Protein AF-A0A852F1T7-F1 (afdb_monomer_lite)

Radius of gyration: 15.48 Å; chains: 1; bounding box: 30×24×46 Å

Organism: Vidua macroura (NCBI:txid187451)

InterPro domains:
  IPR013783 Immunoglobulin-like fold [G3DSA:2.60.40.10] (1-77)
  IPR036179 Immunoglobulin-like domain superfamily [SSF48726] (6-59)
  IPR060660 Semaphorin-3/4/7A-like, immunoglobulin-like domain [PF28354] (7-70)

Sequence (87 aa):
MPFSRYYLNCSIESHYATYNWYHEDVLIKSCNTSHPQHDCFHFIPSVRREHYGHYVCVSEEDGFRQALVKERLLDRQRFQSQRGRAP

Secondary structure (DSSP, 8-state):
-TT--EEEEE----SSSEEEEEETTEEEEEE-TTSS---EEEEESS--GGG-EEEEEEEEETTEEEEEEEEEE--HHHHHHHHTT--

Structure (mmCIF, N/CA/C/O backbone):
data_AF-A0A852F1T7-F1
#
_entry.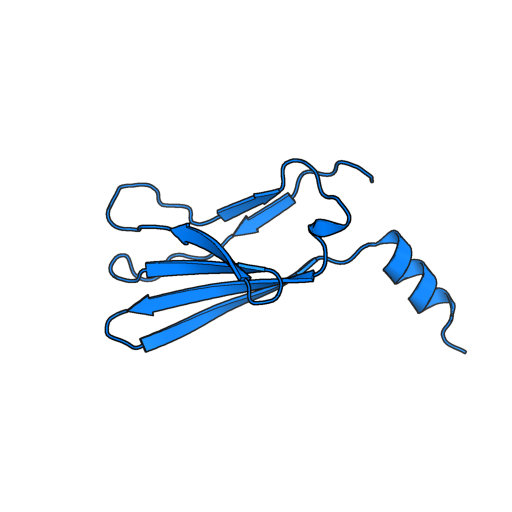id   AF-A0A852F1T7-F1
#
loop_
_atom_site.group_PDB
_atom_site.id
_atom_site.type_symbol
_atom_site.label_atom_id
_atom_site.label_alt_id
_atom_site.label_comp_id
_atom_site.label_asym_id
_atom_site.label_entity_id
_atom_site.label_seq_id
_atom_site.pdbx_PDB_ins_code
_atom_site.Cartn_x
_atom_site.Cartn_y
_atom_site.Cartn_z
_atom_site.occupancy
_atom_site.B_iso_or_equiv
_atom_site.auth_seq_id
_atom_site.auth_comp_id
_atom_site.auth_asym_id
_atom_site.auth_atom_id
_atom_site.pdbx_PDB_model_num
ATOM 1 N N . MET A 1 1 ? -12.649 11.617 17.045 1.00 49.00 1 MET A N 1
ATOM 2 C CA . MET A 1 1 ? -12.864 12.797 16.190 1.00 49.00 1 MET A CA 1
ATOM 3 C C . MET A 1 1 ? -13.360 12.284 14.855 1.00 49.00 1 MET A C 1
ATOM 5 O O . MET A 1 1 ? -12.538 11.759 14.111 1.00 49.00 1 MET A O 1
ATOM 9 N N . PRO A 1 2 ? -14.672 12.304 14.571 1.00 54.00 2 PRO A N 1
ATOM 10 C CA . PRO A 1 2 ? -15.097 12.1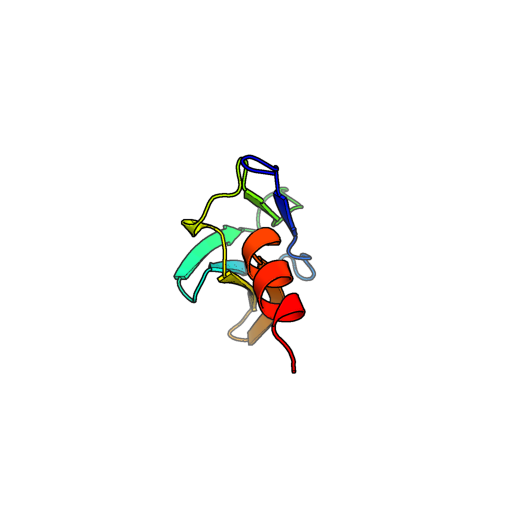00 13.193 1.00 54.00 2 PRO A CA 1
ATOM 11 C C . PRO A 1 2 ? -14.406 13.179 12.340 1.00 54.00 2 PRO A C 1
ATOM 13 O O . PRO A 1 2 ? -14.250 14.311 12.798 1.00 54.00 2 PRO A O 1
ATOM 16 N N . PHE A 1 3 ? -13.925 12.805 11.153 1.00 63.41 3 PHE A N 1
ATOM 17 C CA . PHE A 1 3 ? -13.249 13.690 10.192 1.00 63.41 3 PHE A CA 1
ATOM 18 C C . PHE A 1 3 ? -11.793 14.112 10.497 1.00 63.41 3 PHE A C 1
ATOM 20 O O . PHE A 1 3 ? -11.327 15.110 9.948 1.00 63.41 3 PHE A O 1
ATOM 27 N N . SER A 1 4 ? -11.024 13.373 11.310 1.00 81.75 4 SER A N 1
ATOM 28 C CA . SER A 1 4 ? -9.571 13.613 11.374 1.00 81.75 4 SER A CA 1
ATOM 29 C C . SER A 1 4 ? -8.904 13.254 10.042 1.00 81.75 4 SER A C 1
ATOM 31 O O . SER A 1 4 ? -9.163 12.180 9.497 1.00 81.75 4 SER A O 1
ATOM 33 N N . ARG A 1 5 ? -8.032 14.134 9.542 1.00 90.12 5 ARG A N 1
ATOM 34 C CA . ARG A 1 5 ? -7.106 13.833 8.440 1.00 90.12 5 ARG A CA 1
ATOM 35 C C . ARG A 1 5 ? -6.025 12.877 8.935 1.00 90.12 5 ARG A C 1
ATOM 37 O O . ARG A 1 5 ? -5.544 13.042 10.056 1.00 90.12 5 ARG A O 1
ATOM 44 N N . TYR A 1 6 ? -5.646 11.911 8.111 1.00 90.88 6 TYR A N 1
ATOM 45 C CA . TYR A 1 6 ? -4.570 10.970 8.412 1.00 90.88 6 TYR A CA 1
ATOM 46 C C . TYR A 1 6 ? -3.757 10.671 7.154 1.00 90.88 6 TYR A C 1
ATOM 48 O O . TYR A 1 6 ? -4.249 10.846 6.039 1.00 90.88 6 TYR A O 1
ATOM 56 N N . TYR A 1 7 ? -2.513 10.243 7.324 1.00 91.81 7 TYR A N 1
ATOM 57 C CA . TYR A 1 7 ? -1.678 9.783 6.225 1.00 91.81 7 TYR A CA 1
ATOM 58 C C . TYR A 1 7 ? -0.815 8.615 6.684 1.00 91.81 7 TYR A C 1
ATOM 60 O O . TYR A 1 7 ? -0.434 8.541 7.849 1.00 91.81 7 TYR A O 1
ATOM 68 N N . LEU A 1 8 ? -0.517 7.726 5.746 1.00 92.62 8 LEU A N 1
ATOM 69 C CA . LEU A 1 8 ? 0.411 6.615 5.905 1.00 92.62 8 LEU A CA 1
ATOM 70 C C . LEU A 1 8 ? 1.562 6.853 4.939 1.00 92.62 8 LEU A C 1
ATOM 72 O O . LEU A 1 8 ? 1.308 7.105 3.761 1.00 92.62 8 LEU A O 1
ATOM 76 N N . ASN A 1 9 ? 2.803 6.805 5.413 1.00 91.06 9 ASN A N 1
ATOM 77 C CA . ASN A 1 9 ? 3.973 7.023 4.567 1.00 91.06 9 ASN A CA 1
ATOM 78 C C . ASN A 1 9 ? 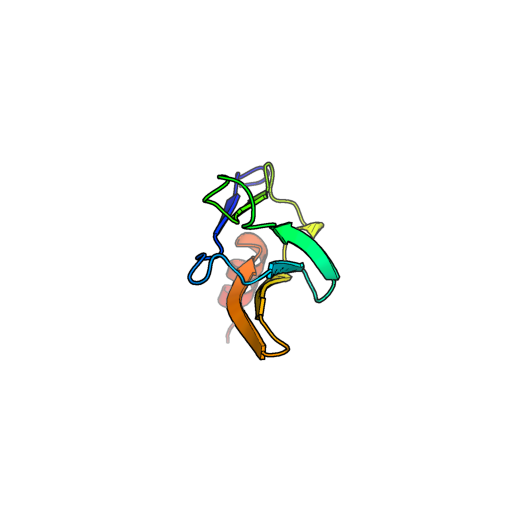4.682 5.701 4.275 1.00 91.06 9 ASN A C 1
ATOM 80 O O . ASN A 1 9 ? 4.906 4.922 5.196 1.00 91.06 9 ASN A O 1
ATOM 84 N N . CYS A 1 10 ? 5.036 5.462 3.015 1.00 91.06 10 CYS A N 1
ATOM 85 C CA . CYS A 1 10 ? 5.878 4.344 2.619 1.00 91.06 10 CYS A CA 1
ATOM 86 C C . CYS A 1 10 ? 7.249 4.878 2.221 1.00 91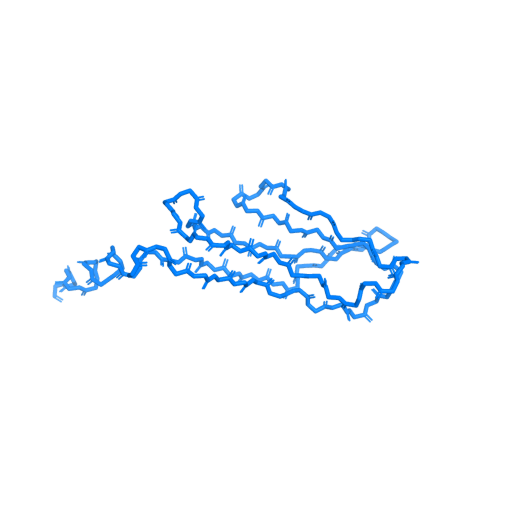.06 10 CYS A C 1
ATOM 88 O O . CYS A 1 10 ? 7.366 5.624 1.248 1.00 91.06 10 CYS A O 1
ATOM 90 N N . SER A 1 11 ? 8.271 4.506 2.989 1.00 87.38 11 SER A N 1
ATOM 91 C CA . SER A 1 11 ? 9.652 4.893 2.715 1.00 87.38 11 SER A CA 1
ATOM 92 C C . SER A 1 11 ? 10.110 4.312 1.379 1.00 87.38 11 SER A C 1
ATOM 94 O O . SER A 1 11 ? 10.061 3.100 1.179 1.00 87.38 11 SER A O 1
ATOM 96 N N . ILE A 1 12 ? 10.557 5.181 0.474 1.00 87.19 12 ILE A N 1
ATOM 97 C CA . ILE A 1 12 ? 11.148 4.782 -0.804 1.00 87.19 12 ILE A CA 1
ATOM 98 C C . ILE A 1 12 ? 12.650 4.594 -0.579 1.00 87.19 12 ILE A C 1
ATOM 100 O O . ILE A 1 12 ? 13.355 5.560 -0.298 1.00 87.19 12 ILE A O 1
ATOM 104 N N . GLU A 1 13 ? 13.126 3.356 -0.682 1.00 84.12 13 GLU A N 1
ATOM 105 C CA . GLU A 1 13 ? 14.543 2.998 -0.492 1.00 84.12 13 GLU A CA 1
ATOM 106 C C . GLU A 1 13 ? 15.252 2.743 -1.830 1.00 84.12 13 GLU A C 1
ATOM 108 O O . GLU A 1 13 ? 16.391 3.158 -2.027 1.00 84.12 13 GLU A O 1
ATOM 113 N N . SER A 1 14 ? 14.552 2.111 -2.775 1.00 85.88 14 SER A N 1
ATOM 114 C CA . SER A 1 14 ? 14.984 1.907 -4.161 1.00 85.88 14 SER A CA 1
ATOM 115 C C . SER A 1 14 ? 14.097 2.692 -5.124 1.00 85.88 14 SER A C 1
ATOM 117 O O . SER A 1 14 ? 12.870 2.626 -5.035 1.00 85.88 14 SER A O 1
ATOM 119 N N . HIS A 1 15 ? 14.712 3.407 -6.069 1.00 84.81 15 HIS A N 1
ATOM 120 C CA . HIS A 1 15 ? 14.012 4.110 -7.151 1.00 84.81 15 HIS A CA 1
ATOM 121 C C . HIS A 1 15 ? 13.631 3.202 -8.323 1.00 84.81 15 HIS A C 1
ATOM 123 O O . HIS A 1 15 ? 12.839 3.612 -9.169 1.00 84.81 15 HIS A O 1
ATOM 129 N N . TYR A 1 16 ? 14.173 1.988 -8.380 1.00 85.50 16 TYR A N 1
ATOM 130 C CA . TYR A 1 16 ? 13.850 1.006 -9.414 1.00 85.50 16 TYR A CA 1
ATOM 131 C C . TYR A 1 16 ? 12.705 0.078 -8.985 1.00 85.50 16 TYR 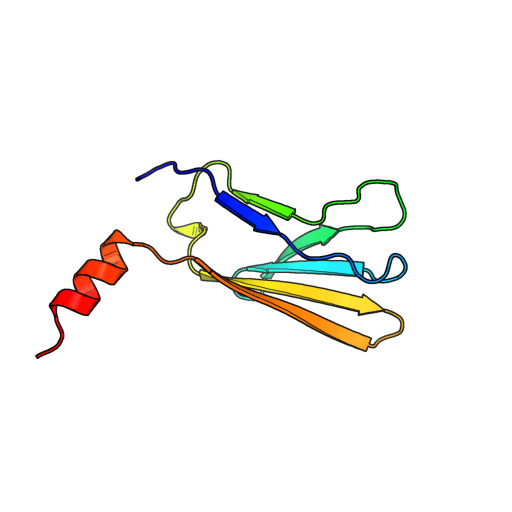A C 1
ATOM 133 O O . TYR A 1 16 ? 12.043 -0.519 -9.832 1.00 85.50 16 TYR A O 1
ATOM 141 N N . ALA A 1 17 ? 12.419 0.015 -7.681 1.00 89.12 17 ALA A N 1
ATOM 142 C CA . ALA A 1 17 ? 11.299 -0.733 -7.133 1.00 89.12 17 ALA A CA 1
ATOM 143 C C . ALA A 1 17 ? 9.943 -0.057 -7.392 1.00 89.12 17 ALA A C 1
ATOM 145 O O . ALA A 1 17 ? 9.792 1.162 -7.314 1.00 89.12 17 ALA A O 1
ATOM 146 N N . THR A 1 18 ? 8.912 -0.872 -7.602 1.00 90.69 18 THR A N 1
ATOM 147 C CA . THR A 1 18 ? 7.510 -0.435 -7.578 1.00 90.69 18 THR A CA 1
ATOM 148 C C . THR A 1 18 ? 6.954 -0.558 -6.164 1.00 90.69 18 THR A C 1
ATOM 150 O O . THR A 1 18 ? 7.188 -1.563 -5.499 1.00 90.69 18 THR A O 1
ATOM 153 N N . TYR A 1 19 ? 6.172 0.426 -5.710 1.00 92.81 19 TYR A N 1
ATOM 154 C CA . TYR A 1 19 ? 5.585 0.419 -4.365 1.00 92.81 19 TYR A CA 1
ATOM 155 C C . TYR A 1 19 ? 4.067 0.382 -4.442 1.00 92.81 19 TYR A C 1
ATOM 157 O O . TYR A 1 19 ? 3.445 1.166 -5.157 1.00 92.81 19 TYR A O 1
ATOM 165 N N . ASN A 1 20 ? 3.464 -0.517 -3.676 1.00 94.31 20 ASN A N 1
ATOM 166 C CA . ASN A 1 20 ? 2.033 -0.766 -3.688 1.00 94.31 20 ASN A CA 1
ATOM 167 C C . ASN A 1 20 ? 1.468 -0.721 -2.271 1.00 94.31 20 ASN A C 1
ATOM 169 O O . ASN A 1 20 ? 1.956 -1.405 -1.374 1.00 94.31 20 ASN A O 1
ATOM 173 N N . TRP A 1 21 ? 0.406 0.056 -2.093 1.00 96.12 21 TRP A N 1
ATOM 174 C CA . TRP A 1 21 ? -0.387 0.098 -0.876 1.00 96.12 21 TRP A CA 1
ATOM 175 C C . TRP A 1 21 ? -1.571 -0.851 -0.972 1.00 96.12 21 TRP A C 1
ATOM 177 O O . TRP A 1 21 ? -2.342 -0.803 -1.934 1.00 96.12 21 TRP A O 1
ATOM 187 N N . TYR A 1 22 ? -1.752 -1.633 0.083 1.00 97.12 22 TYR A N 1
ATOM 188 C CA . TYR A 1 22 ? -2.869 -2.540 0.275 1.00 97.12 22 TYR A CA 1
ATOM 189 C C . TYR A 1 22 ? -3.642 -2.153 1.531 1.00 97.12 22 TYR A C 1
ATOM 191 O O . TYR A 1 22 ? -3.032 -1.824 2.550 1.00 97.12 22 TYR A O 1
ATOM 199 N N . HIS A 1 23 ? -4.968 -2.218 1.463 1.00 97.19 23 HIS A N 1
ATOM 200 C CA . HIS A 1 23 ? -5.872 -2.101 2.606 1.00 97.19 23 HIS A CA 1
ATOM 201 C C . HIS A 1 23 ? -6.775 -3.332 2.640 1.00 97.19 23 HIS A C 1
ATOM 203 O O . HIS A 1 23 ? -7.431 -3.624 1.645 1.00 97.19 23 HIS A O 1
ATOM 209 N N . GLU A 1 24 ? -6.747 -4.082 3.748 1.00 96.12 24 GLU A N 1
ATOM 210 C CA . GLU A 1 24 ? -7.418 -5.395 3.866 1.00 96.12 24 GLU A CA 1
ATOM 211 C C . GLU A 1 24 ? -7.137 -6.303 2.646 1.00 96.12 24 GLU A C 1
ATOM 213 O O . GLU A 1 24 ? -8.046 -6.841 2.019 1.00 96.12 24 GLU A O 1
ATOM 218 N N . ASP A 1 25 ? -5.854 -6.402 2.274 1.00 95.31 25 ASP A N 1
ATOM 219 C CA . ASP A 1 25 ? -5.326 -7.170 1.132 1.00 95.31 25 ASP A CA 1
ATOM 220 C C . ASP A 1 25 ? -5.778 -6.705 -0.269 1.00 95.31 25 ASP A C 1
ATOM 222 O O . ASP A 1 25 ? -5.397 -7.296 -1.281 1.00 95.31 25 ASP A O 1
ATOM 226 N N . VAL A 1 26 ? -6.513 -5.594 -0.365 1.00 96.94 26 VAL A N 1
ATOM 227 C CA . VAL A 1 26 ? -6.919 -4.979 -1.635 1.00 96.94 26 VAL A CA 1
ATOM 228 C C . VAL A 1 26 ? -5.943 -3.873 -2.023 1.00 96.94 26 VAL A C 1
ATOM 230 O O . VAL A 1 26 ? -5.661 -2.979 -1.228 1.00 96.94 26 VAL A O 1
ATOM 233 N N . LEU A 1 27 ? -5.446 -3.899 -3.263 1.00 96.00 27 LEU A N 1
ATOM 234 C CA . LEU A 1 27 ? -4.594 -2.840 -3.808 1.00 96.00 27 LEU A CA 1
ATOM 235 C C . LEU A 1 27 ? -5.374 -1.516 -3.891 1.00 96.00 27 LEU A C 1
ATOM 237 O O . LEU A 1 27 ? -6.359 -1.420 -4.620 1.00 96.00 27 LEU A O 1
ATOM 241 N N . ILE A 1 28 ? -4.908 -0.486 -3.183 1.00 95.38 28 ILE A N 1
ATOM 242 C CA . ILE A 1 28 ? -5.561 0.835 -3.124 1.00 95.38 28 ILE A CA 1
ATOM 243 C C . ILE A 1 28 ? -4.760 1.950 -3.800 1.00 95.38 28 ILE A C 1
ATOM 245 O O . ILE A 1 28 ? -5.328 2.980 -4.166 1.00 95.38 28 ILE A O 1
ATOM 249 N N . LYS A 1 29 ? -3.441 1.787 -3.953 1.00 92.38 29 LYS A N 1
ATOM 250 C CA . LYS A 1 29 ? -2.577 2.764 -4.630 1.00 92.38 29 LYS A CA 1
ATOM 251 C C . LYS A 1 29 ? -1.280 2.105 -5.084 1.00 92.38 29 LYS A C 1
ATOM 253 O O . LYS A 1 29 ? -0.642 1.414 -4.299 1.00 92.38 29 LYS A O 1
ATOM 258 N N . SER A 1 30 ? -0.856 2.415 -6.302 1.00 91.50 30 SER A N 1
ATOM 259 C CA . SER A 1 30 ? 0.496 2.136 -6.791 1.00 91.50 30 SER A CA 1
ATOM 260 C C . SER A 1 30 ? 1.269 3.445 -6.913 1.00 91.50 30 SER A C 1
ATOM 262 O O . SER A 1 30 ? 0.731 4.457 -7.367 1.00 91.50 30 SER A O 1
ATOM 264 N N . CYS A 1 31 ? 2.521 3.432 -6.483 1.00 88.38 31 CYS A N 1
ATOM 265 C CA . CYS A 1 31 ? 3.460 4.533 -6.614 1.00 88.38 31 CYS A CA 1
ATOM 266 C C . CYS A 1 31 ? 4.500 4.149 -7.666 1.00 88.38 31 CYS A C 1
ATOM 268 O O . CYS A 1 31 ? 5.153 3.112 -7.547 1.00 88.38 31 CYS A O 1
ATOM 270 N N . ASN A 1 32 ? 4.649 4.993 -8.686 1.00 73.81 32 ASN A N 1
ATOM 271 C CA . ASN A 1 32 ? 5.717 4.863 -9.666 1.00 73.81 32 ASN A CA 1
ATOM 272 C C . ASN A 1 32 ? 6.848 5.824 -9.288 1.00 73.81 32 ASN A C 1
ATOM 274 O O . ASN A 1 32 ? 6.649 7.036 -9.248 1.00 73.81 32 ASN A O 1
ATOM 278 N N . THR A 1 33 ? 8.022 5.270 -9.019 1.00 72.69 33 THR A N 1
ATOM 279 C CA . THR A 1 33 ? 9.248 5.983 -8.641 1.00 72.69 33 THR A CA 1
ATOM 280 C C . THR A 1 33 ? 10.017 6.561 -9.829 1.00 72.69 33 THR A C 1
ATOM 282 O O . THR A 1 33 ? 11.006 7.262 -9.632 1.00 72.69 33 THR A O 1
ATOM 285 N N . SER A 1 34 ? 9.570 6.304 -11.065 1.00 66.31 34 SER A N 1
ATOM 286 C CA . SER A 1 34 ? 10.268 6.693 -12.301 1.00 66.31 34 SER A CA 1
ATOM 287 C C . SER A 1 34 ? 10.243 8.203 -12.585 1.00 66.31 34 SER A C 1
ATOM 289 O O . SER A 1 34 ? 10.870 8.660 -13.540 1.00 66.31 34 SER A O 1
ATOM 291 N N . HIS A 1 35 ? 9.483 8.992 -11.821 1.00 57.47 35 HIS A N 1
ATOM 292 C CA . HIS A 1 35 ? 9.295 10.443 -11.972 1.00 57.47 35 HIS A CA 1
ATOM 293 C C . HIS A 1 35 ? 9.514 11.122 -10.604 1.00 57.47 35 HIS A C 1
ATOM 295 O O . HIS A 1 35 ? 9.393 10.439 -9.590 1.00 57.47 35 HIS A O 1
ATOM 301 N N . PRO A 1 36 ? 9.814 12.436 -10.517 1.00 56.31 36 PRO A N 1
ATOM 302 C CA . PRO A 1 36 ? 10.319 13.087 -9.293 1.00 56.31 36 PRO A CA 1
ATOM 303 C C . PRO A 1 36 ? 9.289 13.254 -8.151 1.00 56.31 36 PRO A C 1
ATOM 305 O O . PRO A 1 36 ? 9.386 14.170 -7.339 1.00 56.31 36 PRO A O 1
ATOM 308 N N . GLN A 1 37 ? 8.281 12.385 -8.055 1.00 55.53 37 GLN A N 1
ATOM 309 C CA . GLN A 1 37 ? 7.456 12.264 -6.858 1.00 55.53 37 GLN A CA 1
ATOM 310 C C . GLN A 1 37 ? 8.186 11.391 -5.837 1.00 55.53 37 GLN A C 1
ATOM 312 O O . GLN A 1 37 ? 8.140 10.166 -5.885 1.00 55.53 37 GLN A O 1
ATOM 317 N N . HIS A 1 38 ? 8.874 12.062 -4.916 1.00 64.50 38 HIS A N 1
ATOM 318 C CA . HIS A 1 38 ? 9.675 11.437 -3.865 1.00 64.50 38 HIS A CA 1
ATOM 319 C C . HIS A 1 38 ? 8.844 10.795 -2.740 1.00 64.50 38 HIS A C 1
ATOM 321 O O . HIS A 1 38 ? 9.394 10.020 -1.963 1.00 64.50 38 HIS A O 1
ATOM 327 N N . ASP A 1 39 ? 7.535 11.064 -2.666 1.00 76.56 39 ASP A N 1
ATOM 328 C CA . ASP A 1 39 ? 6.717 10.662 -1.519 1.00 76.56 39 ASP A CA 1
ATOM 329 C C . ASP A 1 39 ? 5.621 9.654 -1.913 1.00 76.56 39 ASP A C 1
ATOM 331 O O . ASP A 1 39 ? 4.639 9.994 -2.581 1.00 76.56 39 ASP A O 1
ATOM 335 N N . CYS A 1 40 ? 5.744 8.403 -1.450 1.00 88.38 40 CYS A N 1
ATOM 336 C CA . CYS A 1 40 ? 4.716 7.365 -1.601 1.00 88.38 40 CYS A CA 1
ATOM 337 C C . CYS A 1 40 ? 3.824 7.289 -0.352 1.00 88.38 40 CYS A C 1
ATOM 339 O O . CYS A 1 40 ? 3.857 6.328 0.420 1.00 88.38 40 CYS A O 1
ATOM 341 N N . PHE A 1 41 ? 2.982 8.305 -0.153 1.00 90.38 41 PHE A N 1
ATOM 342 C CA . PHE A 1 41 ? 2.014 8.322 0.946 1.00 90.38 41 PHE A CA 1
ATOM 343 C C . PHE A 1 41 ? 0.583 8.010 0.489 1.00 90.38 41 PHE A C 1
ATOM 345 O O . PHE A 1 41 ? 0.151 8.360 -0.616 1.00 90.38 41 PHE A O 1
ATOM 352 N N . HIS A 1 42 ? -0.182 7.368 1.370 1.00 92.38 42 HIS A N 1
ATOM 353 C CA . HIS A 1 42 ? -1.628 7.218 1.255 1.00 92.38 42 HIS A CA 1
ATOM 354 C C . HIS A 1 42 ? -2.315 8.238 2.166 1.00 92.38 42 HIS A C 1
ATOM 356 O O . HIS A 1 42 ? -2.168 8.193 3.387 1.00 92.38 42 HIS A O 1
ATOM 362 N N . PHE A 1 43 ? -3.051 9.179 1.572 1.00 92.81 43 PHE A N 1
ATOM 363 C CA . PHE A 1 43 ? -3.745 10.235 2.305 1.00 92.81 43 PHE A CA 1
ATOM 364 C C . PHE A 1 43 ? -5.220 9.905 2.501 1.00 92.81 43 PHE A C 1
ATOM 366 O O . PHE A 1 43 ? -5.943 9.658 1.537 1.00 92.81 43 PHE A O 1
ATOM 373 N N . ILE A 1 44 ? -5.673 9.987 3.749 1.00 93.62 44 ILE A N 1
ATOM 374 C CA . ILE A 1 44 ? -7.066 9.812 4.142 1.00 93.62 44 ILE A CA 1
ATOM 375 C C . ILE A 1 44 ? -7.585 11.193 4.570 1.00 93.62 44 ILE A C 1
ATOM 377 O O . ILE A 1 44 ? -7.363 11.619 5.711 1.00 93.62 44 ILE A O 1
ATOM 381 N N . PRO A 1 45 ? -8.274 11.932 3.677 1.00 91.94 45 PRO A N 1
ATOM 382 C CA . PRO A 1 45 ? -8.701 13.307 3.948 1.00 91.94 45 PRO A CA 1
ATOM 383 C C . PRO A 1 45 ? -9.733 13.382 5.073 1.00 91.94 45 PRO A C 1
ATOM 385 O O . PRO A 1 45 ? -9.900 14.415 5.717 1.00 91.94 45 PRO A O 1
ATOM 388 N N . SER A 1 46 ? -10.451 12.287 5.302 1.00 92.00 46 SER A N 1
ATOM 389 C CA . SER A 1 46 ? -11.460 12.196 6.336 1.00 92.00 46 SER A CA 1
ATOM 390 C C . SER A 1 46 ? -11.626 10.740 6.738 1.00 92.00 46 SER A C 1
ATOM 392 O O . SER A 1 46 ? -12.198 9.950 5.986 1.00 92.00 46 SER A O 1
ATOM 394 N N . VAL A 1 47 ? -11.093 10.366 7.903 1.00 90.62 47 VAL A N 1
ATOM 395 C CA . VAL A 1 47 ? -11.208 8.988 8.395 1.00 90.62 47 VAL A CA 1
ATOM 396 C C . VAL A 1 47 ? -12.679 8.654 8.654 1.00 90.62 47 VAL A C 1
ATOM 398 O O . VAL A 1 47 ? -13.414 9.408 9.297 1.00 90.62 47 VAL A O 1
ATOM 401 N N . ARG A 1 48 ? -13.087 7.493 8.143 1.00 90.62 48 ARG A N 1
ATOM 402 C CA . ARG A 1 48 ? -14.442 6.929 8.201 1.00 90.62 48 ARG A CA 1
ATOM 403 C C . ARG A 1 48 ? -14.341 5.435 8.494 1.00 90.62 48 ARG A C 1
ATOM 405 O O . ARG A 1 48 ? -13.235 4.904 8.564 1.00 90.62 48 ARG A O 1
ATOM 412 N N . ARG A 1 49 ? -15.479 4.764 8.683 1.00 89.69 49 ARG A N 1
ATOM 413 C CA . ARG A 1 49 ? -15.506 3.361 9.127 1.00 89.69 49 ARG A CA 1
ATOM 414 C C . ARG A 1 49 ? -14.791 2.428 8.154 1.00 89.69 49 ARG A C 1
ATOM 416 O O . ARG A 1 49 ? -14.090 1.532 8.601 1.00 89.69 49 ARG A O 1
ATOM 423 N N . GLU A 1 50 ? -14.945 2.686 6.864 1.00 92.06 50 GLU A N 1
ATOM 424 C CA . GLU A 1 50 ? -14.317 1.962 5.763 1.00 92.06 50 GLU A CA 1
ATOM 425 C C . GLU A 1 50 ? -12.791 2.085 5.743 1.00 92.06 50 GLU A C 1
ATOM 427 O O . GLU A 1 50 ? -12.136 1.226 5.182 1.00 92.06 50 GLU A O 1
ATOM 432 N N . HIS A 1 51 ? -12.215 3.107 6.379 1.00 93.25 51 HIS A N 1
ATOM 433 C CA . HIS A 1 51 ? -10.766 3.303 6.407 1.00 93.25 51 HIS A CA 1
ATOM 434 C C . HIS A 1 51 ? -10.086 2.566 7.567 1.00 93.25 51 HIS A C 1
ATOM 436 O O . HIS A 1 51 ? -8.861 2.537 7.630 1.00 93.25 51 HIS A O 1
ATOM 442 N N . TYR A 1 52 ? -10.832 2.012 8.524 1.00 92.56 52 TYR A N 1
ATOM 443 C CA . TYR A 1 52 ? -10.221 1.202 9.576 1.00 92.56 52 TYR A CA 1
ATOM 444 C C . TYR A 1 52 ? -9.787 -0.153 9.024 1.00 92.56 52 TYR A C 1
ATOM 446 O O . TYR A 1 52 ? -10.405 -0.675 8.101 1.00 92.56 52 TYR A O 1
ATOM 454 N N . GLY A 1 53 ? -8.733 -0.725 9.601 1.00 94.19 53 GLY A N 1
ATOM 455 C CA . GLY A 1 53 ? -8.192 -1.997 9.127 1.00 94.19 53 GLY A CA 1
ATOM 456 C C . GLY A 1 53 ? -6.682 -2.000 8.966 1.00 94.19 53 GLY A C 1
ATOM 457 O O . GLY A 1 53 ? -5.990 -1.112 9.472 1.00 94.19 53 GLY A O 1
ATOM 458 N N . HIS A 1 54 ? -6.186 -3.034 8.301 1.00 96.00 54 HIS A N 1
ATOM 459 C CA . HIS A 1 54 ? -4.768 -3.261 8.048 1.00 96.00 54 HIS A CA 1
ATOM 460 C C . HIS A 1 54 ? -4.322 -2.559 6.774 1.00 96.00 54 HIS A C 1
ATOM 462 O O . HIS A 1 54 ? -4.959 -2.701 5.733 1.00 96.00 54 HIS A O 1
ATOM 468 N N . TYR A 1 55 ? -3.201 -1.853 6.864 1.00 96.94 55 TYR A N 1
ATOM 469 C CA . TYR A 1 55 ? -2.525 -1.238 5.737 1.00 96.94 55 TYR A CA 1
ATOM 470 C C . TYR A 1 55 ? -1.129 -1.818 5.599 1.00 96.94 55 TYR A C 1
ATOM 472 O O . TYR A 1 55 ? -0.375 -1.897 6.575 1.00 96.94 55 TYR A O 1
ATOM 480 N N . VAL A 1 56 ? -0.779 -2.195 4.373 1.00 96.94 56 VAL A N 1
ATOM 481 C CA . VAL A 1 56 ? 0.541 -2.724 4.044 1.00 96.94 56 VAL A CA 1
ATOM 482 C C . VAL A 1 56 ? 1.097 -1.975 2.848 1.00 96.94 56 VAL A C 1
ATOM 484 O O . VAL A 1 56 ? 0.427 -1.873 1.824 1.00 96.94 56 VAL A O 1
ATOM 487 N N . CYS A 1 57 ? 2.326 -1.479 2.964 1.00 95.62 57 CYS A N 1
ATOM 488 C CA . CYS A 1 57 ? 3.091 -1.062 1.795 1.00 95.62 57 CYS A CA 1
ATOM 489 C C . CYS A 1 57 ? 4.065 -2.173 1.409 1.00 95.62 57 CYS A C 1
ATOM 491 O O . CYS A 1 57 ? 4.795 -2.670 2.269 1.00 95.62 57 CYS A O 1
ATOM 493 N N . VAL A 1 58 ? 4.083 -2.546 0.132 1.00 95.44 58 VAL A N 1
ATOM 494 C CA . VAL A 1 58 ? 4.973 -3.567 -0.427 1.00 95.44 58 VAL A CA 1
ATOM 495 C C . VAL A 1 58 ? 5.826 -2.950 -1.526 1.00 95.44 58 VAL A C 1
ATOM 497 O O . VAL A 1 58 ? 5.270 -2.362 -2.453 1.00 95.44 58 VAL A O 1
ATOM 500 N N . SER A 1 59 ? 7.145 -3.110 -1.435 1.00 93.88 59 SER A N 1
ATOM 501 C CA . SER A 1 59 ? 8.075 -2.864 -2.537 1.00 93.88 59 SER A CA 1
ATOM 502 C C . SER A 1 59 ? 8.278 -4.132 -3.361 1.00 93.88 59 SER A C 1
ATOM 504 O O . SER A 1 59 ? 8.274 -5.243 -2.822 1.00 93.88 59 SER A O 1
ATOM 506 N N . GLU A 1 60 ? 8.442 -3.962 -4.669 1.00 93.19 60 GLU A N 1
ATOM 507 C CA . GLU A 1 60 ? 8.716 -5.040 -5.612 1.00 93.19 60 GLU A CA 1
ATOM 508 C C . GLU A 1 60 ? 9.765 -4.615 -6.643 1.00 93.19 60 GLU A C 1
ATOM 510 O O . GLU A 1 60 ? 9.588 -3.608 -7.329 1.00 93.19 60 GLU A O 1
ATOM 515 N N . GLU A 1 61 ? 10.848 -5.383 -6.747 1.00 91.50 61 GLU A N 1
ATOM 516 C CA . GLU A 1 61 ? 11.970 -5.142 -7.662 1.00 91.50 61 GLU A CA 1
ATOM 517 C C . GLU A 1 61 ? 12.562 -6.485 -8.092 1.00 91.50 61 GLU A C 1
ATOM 519 O O . GLU A 1 61 ? 12.844 -7.327 -7.242 1.00 91.50 61 GLU A O 1
ATOM 524 N N . ASP A 1 62 ? 12.699 -6.719 -9.400 1.00 90.00 62 ASP A N 1
ATOM 525 C CA . ASP A 1 62 ? 13.274 -7.951 -9.968 1.00 90.00 62 ASP A CA 1
ATOM 526 C C . ASP A 1 62 ? 12.713 -9.262 -9.370 1.00 90.00 62 ASP A C 1
ATOM 528 O O . ASP A 1 62 ? 13.411 -10.259 -9.191 1.00 90.00 62 ASP A O 1
ATOM 532 N N . GLY A 1 63 ? 11.414 -9.267 -9.043 1.00 88.62 63 GLY A N 1
ATOM 533 C CA . GLY A 1 63 ? 10.712 -10.407 -8.442 1.00 88.62 63 GLY A CA 1
ATOM 534 C C . GLY A 1 63 ? 10.900 -10.561 -6.927 1.00 88.62 63 GLY A C 1
ATOM 535 O O . GLY A 1 63 ? 10.244 -11.405 -6.313 1.00 88.62 63 GLY A O 1
ATOM 536 N N . PHE A 1 64 ? 11.738 -9.738 -6.296 1.00 90.81 64 PHE A N 1
ATOM 537 C CA . PHE A 1 64 ? 11.830 -9.640 -4.845 1.00 90.81 64 PHE A CA 1
ATOM 538 C C . PHE A 1 64 ? 10.717 -8.742 -4.304 1.00 90.81 64 PHE A C 1
ATOM 540 O O . PHE A 1 64 ? 10.520 -7.631 -4.789 1.00 90.81 64 PHE A O 1
ATOM 547 N N . ARG A 1 65 ? 9.988 -9.220 -3.289 1.00 93.62 65 ARG A N 1
ATOM 548 C CA . ARG A 1 65 ? 8.855 -8.506 -2.681 1.00 93.62 65 ARG A CA 1
ATOM 549 C C . ARG A 1 65 ? 9.068 -8.352 -1.183 1.00 93.62 65 ARG A C 1
ATOM 551 O O . ARG A 1 65 ? 9.260 -9.349 -0.487 1.00 93.62 65 ARG A O 1
ATOM 558 N N . GLN A 1 66 ? 8.959 -7.128 -0.673 1.00 93.69 66 GLN A N 1
ATOM 559 C CA . GLN A 1 66 ? 9.155 -6.827 0.746 1.00 93.69 66 GLN A CA 1
ATOM 560 C C . GLN A 1 66 ? 8.041 -5.933 1.288 1.00 93.69 66 GLN A C 1
ATOM 562 O O . GLN A 1 66 ? 7.723 -4.893 0.726 1.00 93.69 66 GLN A O 1
ATOM 567 N N . ALA A 1 67 ? 7.456 -6.320 2.424 1.00 94.56 67 ALA A N 1
ATOM 568 C CA . ALA A 1 67 ? 6.513 -5.472 3.149 1.00 94.56 67 ALA A CA 1
ATOM 569 C C . ALA A 1 67 ? 7.277 -4.466 4.022 1.00 94.56 67 ALA A C 1
ATOM 571 O O . ALA A 1 67 ? 7.926 -4.864 4.990 1.00 94.56 67 ALA A O 1
ATOM 572 N N . LEU A 1 68 ? 7.178 -3.181 3.685 1.00 91.69 68 LEU A N 1
ATOM 573 C CA . LEU A 1 68 ? 7.896 -2.082 4.340 1.00 91.69 68 LEU A CA 1
ATOM 574 C C . LEU A 1 68 ? 7.111 -1.476 5.504 1.00 91.69 68 LEU A C 1
ATOM 576 O O . LEU A 1 68 ? 7.682 -1.120 6.529 1.00 91.69 68 LEU A O 1
ATOM 580 N N . VAL A 1 69 ? 5.787 -1.395 5.363 1.00 90.31 69 VAL A N 1
ATOM 581 C CA . VAL A 1 69 ? 4.887 -0.860 6.392 1.00 90.31 69 VAL A CA 1
ATOM 582 C C . VAL A 1 69 ? 3.828 -1.899 6.706 1.00 90.31 69 VAL A C 1
ATOM 584 O O . VAL A 1 69 ? 3.288 -2.517 5.791 1.00 90.31 69 VAL A O 1
ATOM 587 N N . LYS A 1 70 ? 3.526 -2.081 7.994 1.00 90.88 70 LYS A N 1
ATOM 588 C CA . LYS A 1 70 ? 2.423 -2.914 8.486 1.00 90.88 70 LYS A CA 1
ATOM 589 C C . LYS A 1 70 ? 1.739 -2.182 9.630 1.00 90.88 70 LYS A C 1
ATOM 591 O O . LYS A 1 70 ? 2.144 -2.299 10.784 1.00 90.88 70 LYS A O 1
ATOM 596 N N . GLU A 1 71 ? 0.718 -1.409 9.298 1.00 91.31 71 GLU A N 1
ATOM 597 C CA . GLU A 1 71 ? -0.019 -0.606 10.269 1.00 91.31 71 GLU A CA 1
ATOM 598 C C . GLU A 1 71 ? -1.477 -1.039 10.350 1.00 91.31 71 GLU A C 1
ATOM 600 O O . GLU A 1 71 ? -2.039 -1.607 9.415 1.00 91.31 71 GLU A O 1
ATOM 605 N N . ARG A 1 72 ? -2.108 -0.768 11.494 1.00 92.06 72 ARG A N 1
ATOM 606 C CA . ARG A 1 72 ? -3.535 -1.012 11.683 1.00 92.06 72 ARG A CA 1
ATOM 607 C C . ARG A 1 72 ? -4.210 0.247 12.190 1.00 92.06 72 ARG A C 1
ATOM 609 O O . ARG A 1 72 ? -4.002 0.651 13.335 1.00 92.06 72 ARG A O 1
ATOM 616 N N . LEU A 1 73 ? -5.061 0.839 11.357 1.00 91.25 73 LEU A N 1
ATOM 617 C CA . LEU A 1 73 ? -5.845 1.997 11.754 1.00 91.25 73 LEU A CA 1
ATOM 618 C C . LEU A 1 73 ? -7.020 1.525 12.613 1.00 91.25 73 LEU A C 1
ATOM 620 O O . LEU A 1 73 ? -7.886 0.776 12.154 1.00 91.25 73 LEU A O 1
ATOM 624 N N . LEU A 1 74 ? -7.044 1.961 13.872 1.00 89.56 74 LEU A N 1
ATOM 625 C CA . LEU A 1 74 ? -8.052 1.562 14.849 1.00 89.56 74 LEU A CA 1
ATOM 626 C C . LEU A 1 74 ? -9.048 2.685 15.124 1.00 89.56 74 LEU A C 1
ATOM 628 O O . LEU A 1 74 ? -8.685 3.851 15.298 1.00 89.56 74 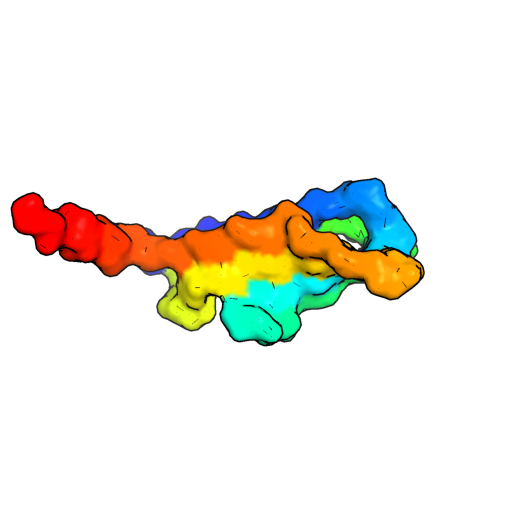LEU A O 1
ATOM 632 N N . ASP A 1 75 ? -10.313 2.302 15.273 1.00 85.88 75 ASP A N 1
ATOM 633 C CA . ASP A 1 75 ? -11.322 3.180 15.848 1.00 85.88 75 ASP A CA 1
ATOM 634 C C . ASP A 1 75 ? -11.044 3.334 17.347 1.00 85.88 75 ASP A C 1
ATOM 636 O O . ASP A 1 75 ? -11.331 2.447 18.157 1.00 85.88 75 ASP A O 1
ATOM 640 N N . ARG A 1 76 ? -10.473 4.483 17.723 1.00 74.62 76 ARG A N 1
ATOM 641 C CA . ARG A 1 76 ? -10.132 4.803 19.113 1.00 74.62 76 ARG A CA 1
ATOM 642 C C . ARG A 1 76 ? -11.339 4.701 20.053 1.00 74.62 76 ARG A C 1
ATOM 644 O O . ARG A 1 76 ? -11.146 4.311 21.202 1.00 74.62 76 ARG A O 1
ATOM 651 N N . GLN A 1 77 ? -12.560 5.004 19.599 1.00 71.44 77 GLN A N 1
ATOM 652 C CA . GLN A 1 77 ? -13.756 4.902 20.446 1.00 71.44 77 GLN A CA 1
ATOM 653 C C . GLN A 1 77 ? -14.094 3.438 20.747 1.00 71.44 77 GLN A C 1
ATOM 655 O O . GLN A 1 77 ? -14.321 3.077 21.903 1.00 71.44 77 GLN A O 1
ATOM 660 N N . ARG A 1 78 ? -14.049 2.569 19.730 1.00 68.19 78 ARG A N 1
ATOM 661 C CA . ARG A 1 78 ? -14.255 1.120 19.909 1.00 68.19 78 ARG A CA 1
ATOM 662 C C . ARG A 1 78 ? -13.139 0.478 20.723 1.00 68.19 78 ARG A C 1
ATOM 664 O O . ARG A 1 78 ? -13.403 -0.364 21.575 1.00 68.19 78 ARG A O 1
ATOM 671 N N . PHE A 1 79 ? -11.899 0.895 20.499 1.00 65.88 79 PHE A N 1
ATOM 672 C CA . PHE A 1 79 ? -10.746 0.323 21.182 1.00 65.88 79 PHE A CA 1
ATOM 673 C C . PHE A 1 79 ? -10.733 0.628 22.685 1.00 65.88 79 PHE A C 1
ATOM 675 O O . PHE A 1 79 ? -10.443 -0.250 23.496 1.00 65.88 79 PHE A O 1
ATOM 682 N N . GLN A 1 80 ? -11.109 1.847 23.081 1.00 65.56 80 GLN A N 1
ATOM 683 C CA . GLN A 1 80 ? -11.246 2.207 24.495 1.00 65.56 80 GLN A CA 1
ATOM 684 C C . GLN A 1 80 ? -12.418 1.473 25.166 1.00 65.56 80 GLN A C 1
ATOM 686 O O . GLN A 1 80 ? -12.277 1.019 26.299 1.00 65.56 80 GLN A O 1
ATOM 691 N N . SER A 1 81 ? -13.530 1.268 24.450 1.00 61.22 81 SER A N 1
ATOM 692 C CA . SER A 1 81 ? -14.664 0.466 24.933 1.00 61.22 81 SER A CA 1
ATOM 693 C C . SER A 1 81 ? -14.301 -1.003 25.190 1.00 61.22 81 SER A C 1
ATOM 695 O O . SER A 1 81 ? -14.834 -1.595 26.125 1.00 61.22 81 SER A O 1
ATOM 697 N N . GLN A 1 82 ? -13.395 -1.591 24.402 1.00 61.34 82 GLN A N 1
ATOM 698 C CA . GLN A 1 82 ? -12.943 -2.972 24.610 1.00 61.34 82 GLN A CA 1
ATOM 699 C C . GLN A 1 82 ? -11.934 -3.105 25.757 1.00 61.34 82 GLN A C 1
ATOM 701 O O . GLN A 1 82 ? -11.998 -4.075 26.506 1.00 61.34 82 GLN A O 1
ATOM 706 N N . ARG A 1 83 ? -11.039 -2.125 25.950 1.00 59.69 83 ARG A N 1
ATOM 707 C CA . ARG A 1 83 ? -10.087 -2.136 27.078 1.00 59.69 83 ARG A CA 1
ATOM 708 C C . ARG A 1 83 ? -10.754 -1.933 28.439 1.00 59.69 83 ARG A C 1
ATOM 710 O O . ARG A 1 83 ? -10.280 -2.489 29.418 1.00 59.69 83 ARG A O 1
ATOM 717 N N . GLY A 1 84 ? -11.856 -1.185 28.507 1.00 56.44 84 GLY A N 1
ATOM 718 C CA . GLY A 1 84 ? -12.643 -1.020 29.739 1.00 56.44 84 GLY A CA 1
ATOM 719 C C . GLY A 1 84 ? -13.477 -2.246 30.135 1.00 56.44 84 GLY A C 1
ATOM 720 O O . GLY A 1 84 ? -14.262 -2.158 31.072 1.00 56.44 84 GLY A O 1
ATOM 721 N N . ARG A 1 85 ? -13.355 -3.362 29.402 1.00 54.03 85 ARG A N 1
ATOM 722 C CA . ARG A 1 85 ? -14.132 -4.596 29.590 1.00 54.03 85 ARG A CA 1
ATOM 723 C C . ARG A 1 85 ? -13.266 -5.813 29.938 1.00 54.03 85 ARG A C 1
ATOM 725 O O . ARG A 1 85 ? -13.767 -6.933 29.878 1.00 54.03 85 ARG A O 1
ATOM 732 N N . ALA A 1 86 ? -11.986 -5.603 30.251 1.00 43.19 86 ALA A N 1
ATOM 733 C CA . ALA A 1 86 ? -11.144 -6.643 30.831 1.00 43.19 86 ALA A CA 1
ATOM 734 C C . ALA A 1 86 ? -11.571 -6.877 32.300 1.00 43.19 86 ALA A C 1
ATOM 736 O O . ALA A 1 86 ? -11.776 -5.879 32.996 1.00 43.19 86 ALA A O 1
ATOM 737 N N . PRO A 1 87 ? -11.785 -8.137 32.727 1.00 50.03 87 PRO A N 1
ATOM 738 C CA . PRO A 1 87 ? -12.193 -8.479 34.091 1.00 50.03 87 PRO A CA 1
ATOM 739 C C . PRO A 1 87 ? -11.123 -8.154 35.139 1.00 50.03 87 PRO A C 1
ATOM 741 O O . PRO A 1 87 ? -9.926 -8.098 34.773 1.00 50.03 87 PRO A O 1
#

pLDDT: mean 83.83, std 14.24, range [43.19, 97.19]

Foldseek 3Di:
DFFDKDKDWFQDPDLQKKKFKDFPNHTDDIDHSVDPPRTDMDIDRTDDPVRFGWMWMWIDHPRDIDTRDTDGHDDPVVVVVVVVPDD